Protein AF-A0A1X7T8Y7-F1 (afdb_monomer)

Organism: Amphimedon queenslandica (NCBI:txid400682)

Structure (mmCIF, N/CA/C/O backbone):
data_AF-A0A1X7T8Y7-F1
#
_entry.id   AF-A0A1X7T8Y7-F1
#
loop_
_atom_site.group_PDB
_atom_site.id
_atom_site.type_symbol
_atom_site.label_atom_id
_atom_site.label_alt_id
_atom_site.label_comp_id
_atom_site.label_asym_id
_atom_site.label_entity_id
_atom_site.label_seq_id
_atom_site.pdbx_PDB_ins_code
_atom_site.Cartn_x
_atom_site.Cartn_y
_atom_site.Cartn_z
_atom_site.occupancy
_atom_site.B_iso_or_equiv
_atom_site.auth_seq_id
_atom_site.auth_comp_id
_atom_site.auth_asym_id
_atom_site.auth_atom_id
_atom_site.pdbx_PDB_model_num
ATOM 1 N N . MET A 1 1 ? -62.928 -3.560 106.106 1.00 54.09 1 MET A N 1
ATOM 2 C CA . MET A 1 1 ? -63.139 -3.315 104.656 1.00 54.09 1 MET A CA 1
ATOM 3 C C . MET A 1 1 ? -61.924 -2.730 103.923 1.00 54.09 1 MET A C 1
ATOM 5 O O . MET A 1 1 ? -61.920 -2.762 102.704 1.00 54.09 1 MET A O 1
ATOM 9 N N . THR A 1 2 ? -60.870 -2.254 104.599 1.00 55.69 2 THR A N 1
ATOM 10 C CA . THR A 1 2 ? -59.723 -1.575 103.956 1.00 55.69 2 THR A CA 1
ATOM 11 C C . THR A 1 2 ? -58.658 -2.517 103.369 1.00 55.69 2 THR A C 1
ATOM 13 O O . THR A 1 2 ? -58.110 -2.218 102.314 1.00 55.69 2 THR A O 1
ATOM 16 N N . MET A 1 3 ? -58.408 -3.689 103.970 1.00 56.09 3 MET A N 1
ATOM 17 C CA . MET A 1 3 ? -57.418 -4.658 103.454 1.00 56.09 3 MET A CA 1
ATOM 18 C C . MET A 1 3 ? -57.806 -5.302 102.112 1.00 56.09 3 MET A C 1
ATOM 20 O O . MET A 1 3 ? -56.942 -5.542 101.275 1.00 56.09 3 MET A O 1
ATOM 24 N N . SER A 1 4 ? -59.098 -5.563 101.889 1.00 58.59 4 SER A N 1
ATOM 25 C CA . SER A 1 4 ? -59.589 -6.180 100.647 1.00 58.59 4 SER A CA 1
ATOM 26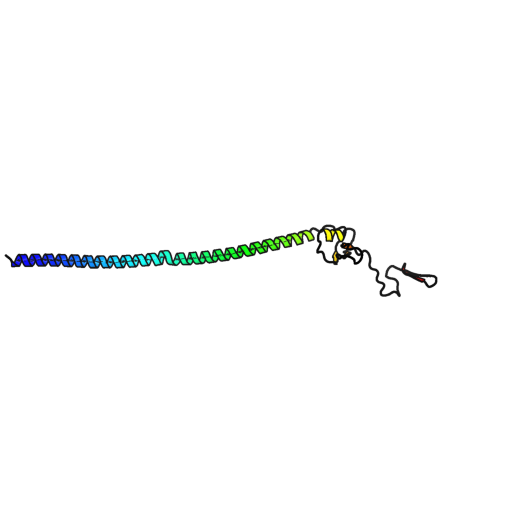 C C . SER A 1 4 ? -59.450 -5.251 99.439 1.00 58.59 4 SER A C 1
ATOM 28 O O . SER A 1 4 ? -59.173 -5.721 98.340 1.00 58.59 4 SER A O 1
ATOM 30 N N . LEU A 1 5 ? -59.629 -3.942 99.639 1.00 58.25 5 LEU A N 1
ATOM 31 C CA . LEU A 1 5 ? -59.461 -2.942 98.584 1.00 58.25 5 LEU A CA 1
ATOM 32 C C . LEU A 1 5 ? -57.979 -2.760 98.231 1.00 58.25 5 LEU A C 1
ATOM 34 O O . LEU A 1 5 ? -57.644 -2.642 97.060 1.00 58.25 5 LEU A O 1
ATOM 38 N N . TYR A 1 6 ? -57.087 -2.832 99.224 1.00 69.06 6 TYR A N 1
ATOM 39 C CA . TYR A 1 6 ? -55.641 -2.729 99.010 1.00 69.06 6 TYR A CA 1
ATOM 40 C C . TYR A 1 6 ? -55.090 -3.889 98.166 1.00 69.06 6 TYR A C 1
ATOM 42 O O . TYR A 1 6 ? -54.301 -3.675 97.249 1.00 69.06 6 TYR A O 1
ATOM 50 N N . TYR A 1 7 ? -55.563 -5.112 98.425 1.00 67.62 7 TYR A N 1
ATOM 51 C CA . TYR A 1 7 ? -55.166 -6.302 97.667 1.00 67.62 7 TYR A CA 1
ATOM 52 C C . TYR A 1 7 ? -55.646 -6.258 96.211 1.00 67.62 7 TYR A C 1
ATOM 54 O O . TYR A 1 7 ? -54.913 -6.633 95.301 1.00 67.62 7 TYR A O 1
ATOM 62 N N . SER A 1 8 ? -56.864 -5.757 95.986 1.00 72.62 8 SER A N 1
ATOM 63 C CA . SER A 1 8 ? -57.427 -5.609 94.642 1.00 72.62 8 SER A CA 1
ATOM 64 C C . SER A 1 8 ? -56.678 -4.541 93.833 1.00 72.62 8 SER A C 1
ATOM 66 O O . SER A 1 8 ? -56.305 -4.789 92.688 1.00 72.62 8 SER A O 1
ATOM 68 N N . SER A 1 9 ? -56.344 -3.404 94.454 1.00 72.81 9 SER A N 1
ATOM 69 C CA . SER A 1 9 ? -55.531 -2.355 93.827 1.00 72.81 9 SER A CA 1
ATOM 70 C C . SER A 1 9 ? -54.114 -2.823 93.485 1.00 72.81 9 SER A C 1
ATOM 72 O O . SER A 1 9 ? -53.624 -2.512 92.402 1.00 72.81 9 SER A O 1
ATOM 74 N N . LEU A 1 10 ? -53.464 -3.604 94.361 1.00 75.69 10 LEU A N 1
ATOM 75 C CA . LEU A 1 10 ? -52.150 -4.192 94.067 1.00 75.69 10 LEU A CA 1
ATOM 76 C C . LEU A 1 10 ? -52.207 -5.198 92.912 1.00 75.69 10 LEU A C 1
ATOM 78 O O . LEU A 1 10 ? -51.295 -5.222 92.090 1.00 75.69 10 LEU A O 1
ATOM 82 N N . LEU A 1 11 ? -53.268 -6.007 92.831 1.00 73.75 11 LEU A N 1
ATOM 83 C CA . LEU A 1 11 ? -53.430 -6.985 91.756 1.00 73.75 11 LEU A CA 1
ATOM 84 C C . LEU A 1 11 ? -53.599 -6.292 90.395 1.00 73.75 11 LEU A C 1
ATOM 86 O O . LEU A 1 11 ? -52.933 -6.671 89.434 1.00 73.75 11 LEU A O 1
ATOM 90 N N . ILE A 1 12 ? -54.408 -5.226 90.339 1.00 79.56 12 ILE A N 1
ATOM 91 C CA . ILE A 1 12 ? -54.594 -4.404 89.132 1.00 79.56 12 ILE A CA 1
ATOM 92 C C . ILE A 1 12 ? -53.270 -3.751 88.715 1.00 79.56 12 ILE A C 1
ATOM 94 O O . ILE A 1 12 ? -52.896 -3.809 87.541 1.00 79.56 12 ILE A O 1
ATOM 98 N N . LEU A 1 13 ? -52.519 -3.191 89.672 1.00 78.50 13 LEU A N 1
ATOM 99 C CA . LEU A 1 13 ? -51.206 -2.600 89.398 1.00 78.50 13 LEU A CA 1
ATOM 100 C C . LEU A 1 13 ? -50.228 -3.641 88.829 1.00 78.50 13 LEU A C 1
ATOM 102 O O . LEU A 1 13 ? -49.526 -3.366 87.861 1.00 78.50 13 LEU A O 1
ATOM 106 N N . CYS A 1 14 ? -50.224 -4.854 89.386 1.00 74.94 14 CYS A N 1
ATOM 107 C CA . CYS A 1 14 ? -49.350 -5.942 88.949 1.00 74.94 14 CYS A CA 1
ATOM 108 C C . CYS A 1 14 ? -49.684 -6.407 87.519 1.00 74.94 14 CYS A C 1
ATOM 110 O O . CYS A 1 14 ? -48.783 -6.612 86.701 1.00 74.94 14 CYS A O 1
ATOM 112 N N . THR A 1 15 ? -50.976 -6.498 87.178 1.00 80.06 15 THR A N 1
ATOM 113 C CA . THR A 1 15 ? -51.421 -6.818 85.809 1.00 80.06 15 THR A CA 1
ATOM 114 C C . THR A 1 15 ? -51.094 -5.714 84.802 1.00 80.06 15 THR A C 1
ATOM 116 O O . THR A 1 15 ? -50.721 -6.006 83.670 1.00 80.06 15 THR A O 1
ATOM 119 N N . ALA A 1 16 ? -51.166 -4.444 85.212 1.00 79.12 16 ALA A N 1
ATOM 120 C CA . ALA A 1 16 ? -50.814 -3.323 84.346 1.00 79.12 16 ALA A CA 1
ATOM 121 C C . ALA A 1 16 ? -49.301 -3.271 84.071 1.00 79.12 16 ALA A C 1
ATOM 123 O O . ALA A 1 16 ? -48.893 -3.100 82.926 1.00 79.12 16 ALA A O 1
ATOM 124 N N . VAL A 1 17 ? -48.464 -3.478 85.095 1.00 79.44 17 VAL A N 1
ATOM 125 C CA . VAL A 1 17 ? -46.996 -3.482 84.950 1.00 79.44 17 VAL A CA 1
ATOM 126 C C . VAL A 1 17 ? -46.517 -4.643 84.076 1.00 79.44 17 VAL A C 1
ATOM 128 O O . VAL A 1 17 ? -45.643 -4.451 83.235 1.00 79.44 17 VAL A O 1
ATOM 131 N N . SER A 1 18 ? -47.111 -5.831 84.221 1.00 79.38 18 SER A N 1
ATOM 132 C CA . SER A 1 18 ? -46.776 -6.984 83.372 1.00 79.38 18 SER A CA 1
ATOM 133 C C . SER A 1 18 ? -47.192 -6.780 81.910 1.00 79.38 18 SER A C 1
ATOM 135 O O . SER A 1 18 ? -46.409 -7.104 81.021 1.00 79.38 18 SER A O 1
ATOM 137 N N . ALA A 1 19 ? -48.351 -6.166 81.649 1.00 78.62 19 ALA A N 1
ATOM 138 C CA . ALA A 1 19 ? -48.772 -5.810 80.291 1.00 78.62 19 ALA A CA 1
ATOM 139 C C . ALA A 1 19 ? -47.854 -4.759 79.633 1.00 78.62 19 ALA A C 1
ATOM 141 O O . ALA A 1 19 ? -47.539 -4.871 78.449 1.00 78.62 19 ALA A O 1
ATOM 142 N N . ILE A 1 20 ? -47.387 -3.761 80.393 1.00 78.38 20 ILE A N 1
ATOM 143 C CA . ILE A 1 20 ? -46.439 -2.746 79.899 1.00 78.38 20 ILE A CA 1
ATOM 144 C C . ILE A 1 20 ? -45.082 -3.385 79.573 1.00 78.38 20 ILE A C 1
ATOM 146 O O . ILE A 1 20 ? -44.561 -3.172 78.482 1.00 78.38 20 ILE A O 1
ATOM 150 N N . ALA A 1 21 ? -44.552 -4.231 80.463 1.00 79.12 21 ALA A N 1
ATOM 151 C CA . ALA A 1 21 ? -43.286 -4.930 80.233 1.00 79.12 21 ALA A CA 1
ATOM 152 C C . ALA A 1 21 ? -43.329 -5.831 78.983 1.00 79.12 21 ALA A C 1
ATOM 154 O O . ALA A 1 21 ? -42.352 -5.926 78.243 1.00 79.12 21 ALA A O 1
ATOM 155 N N . GLN A 1 22 ? -44.476 -6.463 78.723 1.00 84.81 22 GLN A N 1
ATOM 156 C CA . GLN A 1 22 ? -44.683 -7.308 77.547 1.00 84.81 22 GLN A CA 1
ATOM 157 C C . GLN A 1 22 ? -44.755 -6.490 76.243 1.00 84.81 22 GLN A C 1
ATOM 159 O O . GLN A 1 22 ? -44.270 -6.942 75.205 1.00 84.81 22 GLN A O 1
ATOM 164 N N . ASN A 1 23 ? -45.304 -5.271 76.296 1.00 81.94 23 ASN A N 1
ATOM 165 C CA . ASN A 1 23 ? -45.294 -4.342 75.165 1.00 81.94 23 ASN A CA 1
ATOM 166 C C . ASN A 1 23 ? -43.888 -3.810 74.852 1.00 81.94 23 ASN A C 1
ATOM 168 O O . ASN A 1 23 ? -43.536 -3.732 73.675 1.00 81.94 23 ASN A O 1
ATOM 172 N N . ASP A 1 24 ? -43.078 -3.489 75.864 1.00 85.50 24 ASP A N 1
ATOM 173 C CA . ASP A 1 24 ? -41.693 -3.032 75.665 1.00 85.50 24 ASP A CA 1
ATOM 174 C C . ASP A 1 24 ? -40.815 -4.127 75.033 1.00 85.50 24 ASP A C 1
ATOM 176 O O . ASP A 1 24 ? -40.056 -3.862 74.095 1.00 85.50 24 ASP A O 1
ATOM 180 N N . ASP A 1 25 ? -40.965 -5.379 75.478 1.00 88.00 25 ASP A N 1
ATOM 181 C CA . ASP A 1 25 ? -40.252 -6.529 74.906 1.00 88.00 25 ASP A CA 1
ATOM 182 C C . ASP A 1 25 ? -40.646 -6.776 73.437 1.00 88.00 25 ASP A C 1
ATOM 184 O O . ASP A 1 25 ? -39.784 -6.944 72.563 1.00 88.00 25 ASP A O 1
ATOM 188 N N . CYS A 1 26 ? -41.948 -6.684 73.139 1.00 83.31 26 CYS A N 1
ATOM 189 C CA . CYS A 1 26 ? -42.482 -6.766 71.780 1.00 83.31 26 CYS A CA 1
ATOM 190 C C . CYS A 1 26 ? -41.920 -5.652 70.881 1.00 83.31 26 CYS A C 1
ATOM 192 O O . CYS A 1 26 ? -41.432 -5.927 69.782 1.00 83.31 26 CYS A O 1
ATOM 194 N N . CYS A 1 27 ? -41.908 -4.407 71.367 1.00 87.62 27 CYS A N 1
ATOM 195 C CA . CYS A 1 27 ? -41.387 -3.260 70.626 1.00 87.62 27 CYS A CA 1
ATOM 196 C C . CYS A 1 27 ? -39.891 -3.431 70.308 1.00 87.62 27 CYS A C 1
ATOM 198 O O . CYS A 1 27 ? -39.477 -3.291 69.155 1.00 87.62 27 CYS A O 1
ATOM 200 N N . SER A 1 28 ? -39.094 -3.864 71.293 1.00 90.50 28 SER A N 1
ATOM 201 C CA . SER A 1 28 ? -37.655 -4.109 71.109 1.00 90.50 28 SER A CA 1
ATOM 202 C C . SER A 1 28 ? -37.354 -5.228 70.098 1.00 90.50 28 SER A C 1
ATOM 204 O O . SER A 1 28 ? -36.366 -5.179 69.357 1.00 90.50 28 SER A O 1
ATOM 206 N N . THR A 1 29 ? -38.222 -6.243 70.034 1.00 90.75 29 THR A N 1
ATOM 207 C CA . THR A 1 29 ? -38.114 -7.358 69.084 1.00 90.75 29 THR A CA 1
ATOM 208 C C . THR A 1 29 ? -38.459 -6.912 67.664 1.00 90.75 29 THR A C 1
ATOM 210 O O . THR A 1 29 ? -37.779 -7.300 66.705 1.00 90.75 29 THR A O 1
ATOM 213 N N . ILE A 1 30 ? -39.476 -6.058 67.520 1.00 91.19 30 ILE A N 1
ATOM 214 C CA . ILE A 1 30 ? -39.858 -5.460 66.237 1.00 91.19 30 ILE A CA 1
ATOM 215 C C . ILE A 1 30 ? -38.734 -4.563 65.715 1.00 91.19 30 ILE A C 1
ATOM 217 O O . ILE A 1 30 ? -38.341 -4.719 64.561 1.00 91.19 30 ILE A O 1
ATOM 221 N N . GLU A 1 31 ? -38.147 -3.698 66.546 1.00 92.62 31 GLU A N 1
ATOM 222 C CA . GLU A 1 31 ? -37.033 -2.827 66.135 1.00 92.62 31 GLU A CA 1
ATOM 223 C C . GLU A 1 31 ? -35.831 -3.621 65.608 1.00 92.62 31 GLU A C 1
ATOM 225 O O . GLU A 1 31 ? -35.300 -3.320 64.535 1.00 92.62 31 GLU A O 1
ATOM 230 N N . LYS A 1 32 ? -35.438 -4.694 66.308 1.00 93.19 32 LYS A N 1
ATOM 231 C CA . LYS A 1 32 ? -34.360 -5.591 65.853 1.00 93.19 32 LYS A CA 1
ATOM 232 C C . LYS A 1 32 ? -34.701 -6.277 64.531 1.00 93.19 32 LYS A C 1
ATOM 234 O O . LYS A 1 32 ? -33.836 -6.398 63.663 1.00 93.19 32 LYS A O 1
ATOM 239 N N . SER A 1 33 ? -35.952 -6.706 64.370 1.00 92.31 33 SER A N 1
ATOM 240 C CA . SER A 1 33 ? -36.426 -7.355 63.142 1.00 92.31 33 SER A CA 1
ATOM 241 C C . SER A 1 33 ? -36.423 -6.383 61.960 1.00 92.31 33 SER A C 1
ATOM 243 O O . SER A 1 33 ? -35.950 -6.734 60.882 1.00 92.31 33 SER A O 1
ATOM 245 N N . VAL A 1 34 ? -36.860 -5.139 62.172 1.00 92.94 34 VAL A N 1
ATOM 246 C CA . VAL A 1 34 ? -36.836 -4.070 61.162 1.00 92.94 34 VAL A CA 1
ATOM 247 C C . VAL A 1 34 ? -35.400 -3.709 60.776 1.00 92.94 34 VAL A C 1
ATOM 249 O O . VAL A 1 34 ? -35.097 -3.603 59.588 1.00 92.94 34 VAL A O 1
ATOM 252 N N . ALA A 1 35 ? -34.489 -3.584 61.746 1.00 93.19 35 ALA A N 1
ATOM 253 C CA . ALA A 1 35 ? -33.076 -3.321 61.473 1.00 93.19 35 ALA A CA 1
ATOM 254 C C . ALA A 1 35 ? -32.413 -4.468 60.686 1.00 93.19 35 ALA A C 1
ATOM 256 O O . ALA A 1 35 ? -31.673 -4.225 59.731 1.00 93.19 35 ALA A O 1
ATOM 257 N N . SER A 1 36 ? -32.713 -5.721 61.044 1.00 92.88 36 SER A N 1
ATOM 258 C CA . SER A 1 36 ? -32.221 -6.902 60.328 1.00 92.88 36 SER A CA 1
ATOM 259 C C . SER A 1 36 ? -32.752 -6.963 58.895 1.00 92.88 36 SER A C 1
ATOM 261 O O . SER A 1 36 ? -31.978 -7.170 57.959 1.00 92.88 36 SER A O 1
ATOM 263 N N . PHE A 1 37 ? -34.049 -6.713 58.708 1.00 89.38 37 PHE A N 1
ATOM 264 C CA . PHE A 1 37 ? -34.677 -6.698 57.391 1.00 89.38 37 PHE A CA 1
ATOM 265 C C . PHE A 1 37 ? -34.130 -5.567 56.508 1.00 89.38 37 PHE A C 1
ATOM 267 O O . PHE A 1 37 ? -33.816 -5.792 55.342 1.00 89.38 37 PHE A O 1
ATOM 274 N N . SER A 1 38 ? -33.911 -4.377 57.076 1.00 89.56 38 SER A N 1
ATOM 275 C CA . SER A 1 38 ? -33.270 -3.244 56.391 1.00 89.56 38 SER A CA 1
ATOM 276 C C . SER A 1 38 ? -31.842 -3.572 55.924 1.00 89.56 38 SER A C 1
ATOM 278 O O . SER A 1 38 ? -31.455 -3.272 54.789 1.00 89.56 38 SER A O 1
ATOM 280 N N . SER A 1 39 ? -31.072 -4.268 56.768 1.00 87.38 39 SER A N 1
ATOM 281 C CA . SER A 1 39 ? -29.735 -4.766 56.423 1.00 87.38 39 SER A CA 1
ATOM 282 C C . SER A 1 39 ? -29.778 -5.799 55.289 1.00 87.38 39 SER A C 1
ATOM 284 O O . SER A 1 39 ? -29.010 -5.690 54.331 1.00 87.38 39 SER A O 1
ATOM 286 N N . GLN A 1 40 ? -30.719 -6.750 55.339 1.00 86.94 40 GLN A N 1
ATOM 287 C CA . GLN A 1 40 ? -30.906 -7.745 54.276 1.00 86.94 40 GLN A CA 1
ATOM 288 C C . GLN A 1 40 ? -31.322 -7.119 52.941 1.00 86.94 40 GLN A C 1
ATOM 290 O O . GLN A 1 40 ? -30.809 -7.528 51.900 1.00 86.94 40 GLN A O 1
ATOM 295 N N . ILE A 1 41 ? -32.206 -6.115 52.951 1.00 83.19 41 ILE A N 1
ATOM 296 C CA . ILE A 1 41 ? -32.574 -5.373 51.735 1.00 83.19 41 ILE A CA 1
ATOM 297 C C . ILE A 1 41 ? -31.337 -4.693 51.143 1.00 83.19 41 ILE A C 1
ATOM 299 O O . ILE A 1 41 ? -31.085 -4.811 49.947 1.00 83.19 41 ILE A O 1
ATOM 303 N N . SER A 1 42 ? -30.537 -4.023 51.975 1.00 80.69 42 SER A N 1
ATOM 304 C CA . SER A 1 42 ? -29.345 -3.305 51.510 1.00 80.69 42 SER A CA 1
ATOM 305 C C . SER A 1 42 ? -28.296 -4.244 50.905 1.00 80.69 42 SER A C 1
ATOM 307 O O . SER A 1 42 ? -27.724 -3.935 49.860 1.00 80.69 42 SER A O 1
ATOM 309 N N . SER A 1 43 ? -28.060 -5.405 51.524 1.00 77.75 43 SER A N 1
ATOM 310 C CA . SER A 1 43 ? -27.077 -6.376 51.030 1.00 77.75 43 SER A CA 1
ATOM 311 C C . SER A 1 43 ? -27.552 -7.147 49.798 1.00 77.75 43 SER A C 1
ATOM 313 O O . SER A 1 43 ? -26.736 -7.455 48.933 1.00 77.75 43 SER A O 1
ATOM 315 N N . THR A 1 44 ? -28.852 -7.437 49.695 1.00 75.31 44 THR A N 1
ATOM 316 C CA . THR A 1 44 ? -29.413 -8.241 48.597 1.00 75.31 44 THR A CA 1
ATOM 317 C C . THR A 1 44 ? -29.690 -7.400 47.356 1.00 75.31 44 THR A C 1
ATOM 319 O O . THR A 1 44 ? -29.433 -7.856 46.245 1.00 75.31 44 THR A O 1
ATOM 322 N N . CYS A 1 45 ? -30.202 -6.178 47.528 1.00 69.56 45 CYS A N 1
ATOM 323 C CA . CYS A 1 45 ? -30.691 -5.377 46.407 1.00 69.56 45 CYS A CA 1
ATOM 324 C C . CYS A 1 45 ? -29.662 -4.396 45.834 1.00 69.56 45 CYS A C 1
ATOM 326 O O . CYS A 1 45 ? -29.782 -4.079 44.659 1.00 69.56 45 CYS A O 1
ATOM 328 N N . ASN A 1 46 ? -28.679 -3.928 46.616 1.00 69.19 46 ASN A N 1
ATOM 329 C CA . ASN A 1 46 ? -27.765 -2.863 46.165 1.00 69.19 46 ASN A CA 1
ATOM 330 C C . ASN A 1 46 ? -26.331 -3.364 45.904 1.00 69.19 46 ASN A C 1
ATOM 332 O O . ASN A 1 46 ? -25.689 -2.970 44.939 1.00 69.19 46 ASN A O 1
ATOM 336 N N . GLY A 1 47 ? -25.803 -4.276 46.726 1.00 65.00 47 GLY A N 1
ATOM 337 C CA . GLY A 1 47 ? -24.394 -4.695 46.623 1.00 65.00 47 GLY A CA 1
ATOM 338 C C . GLY A 1 47 ? -24.017 -5.457 45.335 1.00 65.00 47 GLY A C 1
ATOM 339 O O . GLY A 1 47 ? -23.029 -5.102 44.689 1.00 65.00 47 GLY A O 1
ATOM 340 N N . PRO A 1 48 ? -24.755 -6.514 44.944 1.00 69.56 48 PRO A N 1
ATOM 341 C CA . PRO A 1 48 ? -24.389 -7.348 43.796 1.00 69.56 48 PRO A CA 1
ATOM 342 C C . PRO A 1 48 ? -24.640 -6.670 42.444 1.00 69.56 48 PRO A C 1
ATOM 344 O O . PRO A 1 48 ? -23.914 -6.922 41.483 1.00 69.56 48 PRO A O 1
ATOM 347 N N . SER A 1 49 ? -25.666 -5.819 42.366 1.00 72.44 49 SER A N 1
ATOM 348 C CA . SER A 1 49 ? -26.044 -5.097 41.149 1.00 72.44 49 SER A CA 1
ATOM 349 C C . SER A 1 49 ? -25.044 -4.000 40.810 1.00 72.44 49 SER A C 1
ATOM 351 O O . SER A 1 49 ? -24.634 -3.900 39.658 1.00 72.44 49 SER A O 1
ATOM 353 N N . ASP A 1 50 ? -24.595 -3.230 41.800 1.00 80.06 50 ASP A N 1
ATOM 354 C CA . ASP A 1 50 ? -23.742 -2.063 41.562 1.00 80.06 50 ASP A CA 1
ATOM 355 C C . ASP A 1 50 ? -22.342 -2.477 41.101 1.00 80.06 50 ASP A C 1
ATOM 357 O O . ASP A 1 50 ? -21.787 -1.895 40.170 1.00 80.06 50 ASP A O 1
ATOM 361 N N . ALA A 1 51 ? -21.792 -3.548 41.682 1.00 83.69 51 ALA A N 1
ATOM 362 C CA . ALA A 1 51 ? -20.514 -4.107 41.248 1.00 83.69 51 ALA A CA 1
ATOM 363 C C . ALA A 1 51 ? -20.587 -4.682 39.821 1.00 83.69 51 ALA A C 1
ATOM 365 O O . ALA A 1 51 ? -19.659 -4.502 39.028 1.00 83.69 51 ALA A O 1
ATOM 366 N N . ALA A 1 52 ? -21.692 -5.352 39.476 1.00 86.62 52 ALA A N 1
ATOM 367 C CA . ALA A 1 52 ? -21.906 -5.881 38.132 1.00 86.62 52 ALA A CA 1
ATOM 368 C C . ALA A 1 52 ? -22.080 -4.756 37.097 1.00 86.62 52 ALA A C 1
ATOM 370 O O . ALA A 1 52 ? -21.513 -4.840 36.007 1.00 86.62 52 ALA A O 1
ATOM 371 N N . ILE A 1 53 ? -22.805 -3.690 37.451 1.00 87.31 53 ILE A N 1
ATOM 372 C CA . ILE A 1 53 ? -22.980 -2.499 36.611 1.00 87.31 53 ILE A CA 1
ATOM 373 C C . ILE A 1 53 ? -21.636 -1.798 36.400 1.00 87.31 53 ILE A C 1
ATOM 375 O O . ILE A 1 53 ? -21.258 -1.572 35.254 1.00 87.31 53 ILE A O 1
ATOM 379 N N . ALA A 1 54 ? -20.862 -1.559 37.461 1.00 89.56 54 ALA A N 1
ATOM 380 C CA . ALA A 1 54 ? -19.540 -0.939 37.355 1.00 89.56 54 ALA A CA 1
ATOM 381 C C . ALA A 1 54 ? -18.577 -1.766 36.484 1.00 89.56 54 ALA A C 1
ATOM 383 O O . ALA A 1 54 ? -17.828 -1.225 35.668 1.00 89.56 54 ALA A O 1
ATOM 384 N N . SER A 1 55 ? -18.615 -3.098 36.610 1.00 93.44 55 SER A N 1
ATOM 385 C CA . SER A 1 55 ? -17.823 -3.979 35.747 1.00 93.44 55 SER A CA 1
ATOM 386 C C . SER A 1 55 ? -18.268 -3.902 34.285 1.00 93.44 55 SER A C 1
ATOM 388 O O . SER A 1 55 ? -17.424 -3.942 33.387 1.00 93.44 55 SER A O 1
ATOM 390 N N . LEU A 1 56 ? -19.572 -3.781 34.031 1.00 95.19 56 LEU A N 1
ATOM 391 C CA . LEU A 1 56 ? -20.104 -3.634 32.682 1.00 95.19 56 LEU A CA 1
ATOM 392 C C . LEU A 1 56 ? -19.713 -2.282 32.070 1.00 95.19 56 LEU A C 1
ATOM 394 O O . LEU A 1 56 ? -19.285 -2.250 30.920 1.00 95.19 56 LEU A O 1
ATOM 398 N N . GLU A 1 57 ? -19.780 -1.193 32.837 1.00 95.25 57 GLU A N 1
ATOM 399 C CA . GLU A 1 57 ? -19.343 0.147 32.417 1.00 95.25 57 GLU A CA 1
ATOM 400 C C . GLU A 1 57 ? -17.856 0.179 32.042 1.00 95.25 57 GLU A C 1
ATOM 402 O O . GLU A 1 57 ? -17.483 0.741 31.005 1.00 95.25 57 GLU A O 1
ATOM 407 N N . ALA A 1 58 ? -17.008 -0.483 32.835 1.00 96.12 58 ALA A N 1
ATOM 408 C CA . ALA A 1 58 ? -15.583 -0.614 32.538 1.00 96.12 58 ALA A CA 1
ATOM 409 C C . ALA A 1 58 ? -15.346 -1.371 31.219 1.00 96.12 58 ALA A C 1
ATOM 411 O O . ALA A 1 58 ? -14.568 -0.926 30.373 1.00 96.12 58 ALA A O 1
ATOM 412 N N . ASN A 1 59 ? -16.061 -2.479 31.003 1.00 97.12 59 ASN A N 1
ATOM 413 C CA . ASN A 1 59 ? -15.958 -3.259 29.769 1.00 97.12 59 ASN A CA 1
ATOM 414 C C . ASN A 1 59 ? -16.461 -2.482 28.543 1.00 97.12 59 ASN A C 1
ATOM 416 O O . ASN A 1 59 ? -15.828 -2.534 27.489 1.00 97.12 59 ASN A O 1
ATOM 420 N N . VAL A 1 60 ? -17.573 -1.749 28.670 1.00 97.75 60 VAL A N 1
ATOM 421 C CA . VAL A 1 60 ? -18.111 -0.898 27.595 1.00 97.75 60 VAL A CA 1
ATOM 422 C C . VAL A 1 60 ? -17.106 0.189 27.223 1.00 97.75 60 VAL A C 1
ATOM 424 O O . VAL A 1 60 ? -16.851 0.400 26.039 1.00 97.75 60 VAL A O 1
ATOM 427 N N . SE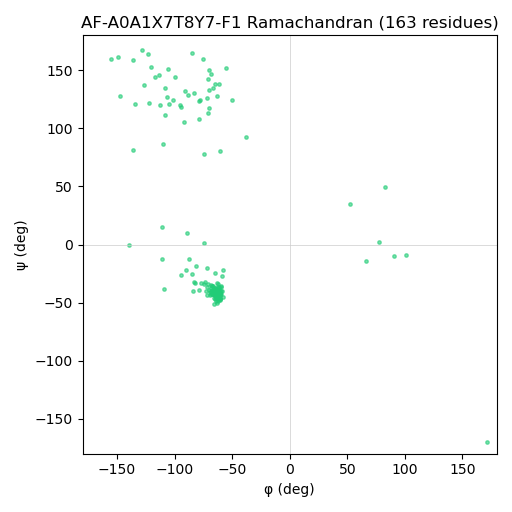R A 1 61 ? -16.471 0.812 28.217 1.00 97.62 61 SER A N 1
ATOM 428 C CA . SER A 1 61 ? -15.434 1.824 27.989 1.00 97.62 61 SER A CA 1
ATOM 429 C C . SER A 1 61 ? -14.233 1.242 27.231 1.00 97.62 61 SER A C 1
ATOM 431 O O . SER A 1 61 ? -13.815 1.798 26.217 1.00 97.62 61 SER A O 1
ATOM 433 N N . ALA A 1 62 ? -13.744 0.067 27.643 1.00 97.56 62 ALA A N 1
ATOM 434 C CA . ALA A 1 62 ? -12.638 -0.621 26.968 1.00 97.56 62 ALA A CA 1
ATOM 435 C C . ALA A 1 62 ? -12.981 -1.045 25.522 1.00 97.56 62 ALA A C 1
ATOM 437 O O . ALA A 1 62 ? -12.159 -0.929 24.606 1.00 97.56 62 ALA A O 1
ATOM 438 N N . LEU A 1 63 ? -14.215 -1.505 25.288 1.00 98.12 63 LEU A N 1
ATOM 439 C CA . LEU A 1 63 ? -14.725 -1.802 23.945 1.00 98.12 63 LEU A CA 1
ATOM 440 C C . LEU A 1 63 ? -14.758 -0.546 23.068 1.00 98.12 63 LEU A C 1
ATOM 442 O O . LEU A 1 63 ? -14.394 -0.607 21.894 1.00 98.12 63 LEU A O 1
ATOM 446 N N . GLN A 1 64 ? -15.155 0.592 23.630 1.00 97.88 64 GLN A N 1
ATOM 447 C CA . GLN A 1 64 ? -15.266 1.853 22.902 1.00 97.88 64 GLN A CA 1
ATOM 448 C C . GLN A 1 64 ? -13.897 2.413 22.481 1.00 97.88 64 GLN A C 1
ATOM 450 O O . GLN A 1 64 ? -13.749 2.897 21.353 1.00 97.88 64 GLN A O 1
ATOM 455 N N . GLU A 1 65 ? -12.876 2.271 23.330 1.00 97.31 65 GLU A N 1
ATOM 456 C CA . GLU A 1 65 ? -11.482 2.569 22.967 1.00 97.31 65 GLU A CA 1
ATOM 457 C C . GLU A 1 65 ? -10.989 1.655 21.837 1.00 97.31 65 GLU A C 1
ATOM 459 O O . GLU A 1 65 ? -10.426 2.120 20.841 1.00 97.31 65 GLU A O 1
ATOM 464 N N . THR A 1 66 ? -11.281 0.355 21.939 1.00 97.62 66 THR A N 1
ATOM 465 C CA . THR A 1 66 ? -10.904 -0.630 20.915 1.00 97.62 66 THR A CA 1
ATOM 466 C C . THR A 1 66 ? -11.539 -0.300 19.561 1.00 97.62 66 THR A C 1
ATOM 468 O O . THR A 1 66 ? -10.843 -0.275 18.545 1.00 97.62 66 THR A O 1
ATOM 471 N N . VAL A 1 67 ? -12.837 0.022 19.530 1.00 97.75 67 VAL A N 1
ATOM 472 C CA . VAL A 1 67 ? -13.547 0.425 18.301 1.00 97.75 67 VAL A CA 1
ATOM 473 C C . VAL A 1 67 ? -12.935 1.687 17.691 1.00 97.75 67 VAL A C 1
ATOM 475 O O . VAL A 1 67 ? -12.741 1.737 16.476 1.00 97.75 67 VAL A O 1
ATOM 478 N N . SER A 1 68 ? -12.574 2.672 18.516 1.00 97.94 68 SER A N 1
ATOM 479 C CA . SER A 1 68 ? -11.949 3.914 18.041 1.00 97.94 68 SER A CA 1
ATOM 480 C C . SER A 1 68 ? -10.606 3.641 17.355 1.00 97.94 68 SE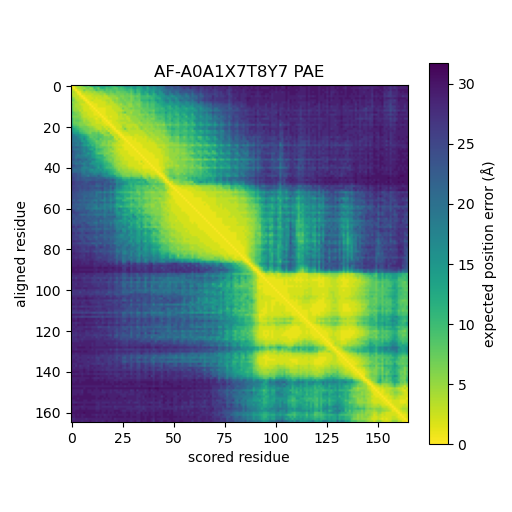R A C 1
ATOM 482 O O . SER A 1 68 ? -10.393 4.078 16.224 1.00 97.94 68 SER A O 1
ATOM 484 N N . SER A 1 69 ? -9.742 2.825 17.972 1.00 97.81 69 SER A N 1
ATOM 485 C CA . SER A 1 69 ? -8.454 2.442 17.370 1.00 97.81 69 SER A CA 1
ATOM 486 C C . SER A 1 69 ? -8.612 1.648 16.063 1.00 97.81 69 SER A C 1
ATOM 488 O O . SER A 1 69 ? -7.892 1.883 15.090 1.00 97.81 69 SER A O 1
ATOM 490 N N . LEU A 1 70 ? -9.596 0.744 15.994 1.00 97.75 70 LEU A N 1
ATOM 491 C CA . LEU A 1 70 ? -9.902 -0.004 14.774 1.00 97.75 70 LEU A CA 1
ATOM 492 C C . LEU A 1 70 ? -10.391 0.916 13.655 1.00 97.75 70 LEU A C 1
ATOM 494 O O . LEU A 1 70 ? -10.024 0.720 12.497 1.00 97.75 70 LEU A O 1
ATOM 498 N N . GLN A 1 71 ? -11.189 1.930 13.982 1.00 97.75 71 GLN A N 1
ATOM 499 C CA . GLN A 1 71 ? -11.686 2.887 13.000 1.00 97.75 71 GLN A CA 1
ATOM 500 C C . GLN A 1 71 ? -10.554 3.718 12.381 1.00 97.75 71 GLN A C 1
ATOM 502 O O . GLN A 1 71 ? -10.558 3.963 11.168 1.00 97.75 71 GLN A O 1
ATOM 507 N N . GLU A 1 72 ? -9.551 4.091 13.175 1.00 96.94 72 GLU A N 1
ATOM 508 C CA . GLU A 1 72 ? -8.333 4.738 12.677 1.00 96.94 72 GLU A CA 1
ATOM 509 C C . GLU A 1 72 ? -7.525 3.801 11.770 1.00 96.94 72 GLU A C 1
ATOM 511 O O . GLU A 1 72 ? -7.162 4.183 10.653 1.00 96.94 72 GLU A O 1
ATOM 516 N N . ALA A 1 73 ? -7.316 2.550 12.193 1.00 97.44 73 ALA A N 1
ATOM 517 C CA . ALA A 1 73 ? -6.590 1.554 11.405 1.00 97.44 73 ALA A CA 1
ATOM 518 C C . ALA A 1 73 ? -7.272 1.267 10.055 1.00 97.44 73 ALA A C 1
ATOM 520 O O . ALA A 1 73 ? -6.611 1.230 9.016 1.00 97.44 73 ALA A O 1
ATOM 521 N N . VAL A 1 74 ? -8.602 1.127 10.040 1.00 97.75 74 VAL A N 1
ATOM 522 C CA . VAL A 1 74 ? -9.388 0.940 8.807 1.00 97.75 74 VAL A CA 1
ATOM 523 C C . VAL A 1 74 ? -9.288 2.165 7.897 1.00 97.75 74 VAL A C 1
ATOM 525 O O . VAL A 1 74 ? -9.143 2.017 6.682 1.00 97.75 74 VAL A O 1
ATOM 528 N N . SER A 1 75 ? -9.325 3.374 8.463 1.00 97.06 75 SER A N 1
ATOM 529 C CA . SER A 1 75 ? -9.185 4.616 7.693 1.00 97.06 75 SER A CA 1
ATOM 530 C C . SER A 1 75 ? -7.803 4.728 7.043 1.00 97.06 75 SER A C 1
ATOM 532 O O . SER A 1 75 ? -7.702 5.072 5.863 1.00 97.06 75 SER A O 1
ATOM 534 N N . SER A 1 76 ? -6.749 4.369 7.781 1.00 96.44 76 SER A N 1
ATOM 535 C CA . SER A 1 76 ? -5.375 4.315 7.272 1.00 96.44 76 SER A CA 1
ATOM 536 C C . SER A 1 76 ? -5.224 3.270 6.163 1.00 96.44 76 SER A C 1
ATOM 538 O O . SER A 1 76 ? -4.777 3.605 5.066 1.00 96.44 76 SER A O 1
ATOM 540 N N . LEU A 1 77 ? -5.691 2.038 6.389 1.00 96.12 77 LEU A N 1
ATOM 541 C CA . LEU A 1 77 ? -5.621 0.970 5.391 1.00 96.12 77 LEU A CA 1
ATOM 542 C C . LEU A 1 77 ? -6.407 1.313 4.115 1.00 96.12 77 LEU A C 1
ATOM 544 O O . LEU A 1 77 ? -5.965 1.012 3.008 1.00 96.12 77 LEU A O 1
ATOM 548 N N . SER A 1 78 ? -7.556 1.981 4.243 1.00 95.56 78 SER A N 1
ATOM 549 C CA . SER A 1 78 ? -8.345 2.458 3.098 1.00 95.56 78 SER A CA 1
ATOM 550 C C . SER A 1 78 ? -7.561 3.443 2.221 1.00 95.56 78 SER A C 1
ATOM 552 O O . SER A 1 78 ? -7.621 3.370 0.988 1.00 95.56 78 SER A O 1
ATOM 554 N N . ALA A 1 79 ? -6.783 4.342 2.834 1.00 92.06 79 ALA A N 1
ATOM 555 C CA . ALA A 1 79 ? -5.914 5.264 2.106 1.00 92.06 79 ALA A CA 1
ATOM 556 C C . ALA A 1 79 ? -4.788 4.520 1.362 1.00 92.06 79 ALA A C 1
ATOM 558 O O . ALA A 1 79 ? -4.544 4.796 0.182 1.00 92.06 79 ALA A O 1
ATOM 559 N N . ASP A 1 80 ? -4.172 3.527 2.004 1.00 91.00 80 ASP A N 1
ATOM 560 C CA . ASP A 1 80 ? -3.129 2.700 1.388 1.00 91.00 80 ASP A CA 1
ATOM 561 C C . ASP A 1 80 ? -3.670 1.856 0.225 1.00 91.00 80 ASP A C 1
ATOM 563 O O . ASP A 1 80 ? -3.058 1.802 -0.845 1.00 91.00 80 ASP A O 1
ATOM 567 N N . ILE A 1 81 ? -4.861 1.265 0.372 1.00 88.31 81 ILE A N 1
ATOM 568 C CA . ILE A 1 81 ? -5.529 0.524 -0.709 1.00 88.31 81 ILE A CA 1
ATOM 569 C C . ILE A 1 81 ? -5.802 1.440 -1.903 1.00 88.31 81 ILE A C 1
ATOM 571 O O . ILE A 1 81 ? -5.536 1.047 -3.039 1.00 88.31 81 ILE A O 1
ATOM 575 N N . LYS A 1 82 ? -6.278 2.675 -1.685 1.00 85.38 82 LYS A N 1
ATOM 576 C CA . LYS A 1 82 ? -6.464 3.647 -2.781 1.00 85.38 82 LYS A CA 1
ATOM 577 C C . LYS A 1 82 ? -5.158 3.928 -3.518 1.00 85.38 82 LYS A C 1
ATOM 579 O O . LYS A 1 82 ? -5.162 4.007 -4.747 1.00 85.38 82 LYS A O 1
ATOM 584 N N . LYS A 1 83 ? -4.043 4.039 -2.791 1.00 79.44 83 LYS A N 1
ATOM 585 C CA . LYS A 1 83 ? -2.715 4.214 -3.386 1.00 79.44 83 LYS A C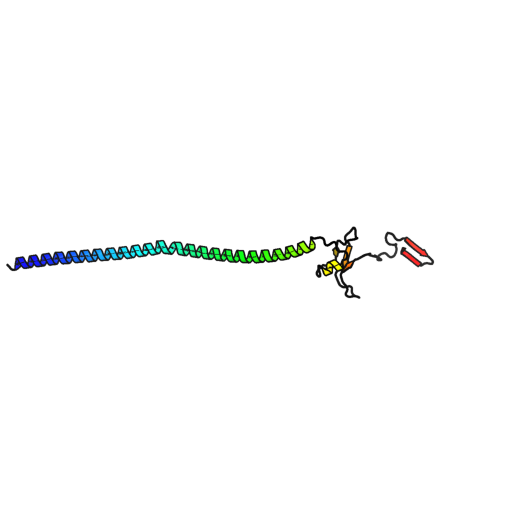A 1
ATOM 586 C C . LYS A 1 83 ? -2.344 3.007 -4.253 1.00 79.44 83 LYS A C 1
ATOM 588 O O . LYS A 1 83 ? -1.988 3.198 -5.412 1.00 79.44 83 LYS A O 1
ATOM 593 N N . VAL A 1 84 ? -2.502 1.782 -3.743 1.00 80.06 84 VAL A N 1
ATOM 594 C CA . VAL A 1 84 ? -2.219 0.537 -4.487 1.00 80.06 84 VAL A CA 1
ATOM 595 C C . VAL A 1 84 ? -3.115 0.376 -5.713 1.00 80.06 84 VAL A C 1
ATOM 597 O O . VAL A 1 84 ? -2.617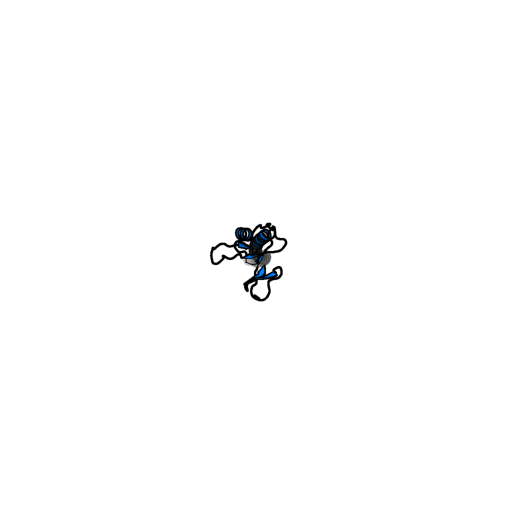 0.054 -6.788 1.00 80.06 84 VAL A O 1
ATOM 600 N N . LEU A 1 85 ? -4.420 0.628 -5.596 1.00 72.94 85 LEU A N 1
ATOM 601 C CA . LEU A 1 85 ? -5.347 0.529 -6.726 1.00 72.94 85 LEU A CA 1
ATOM 602 C C . LEU A 1 85 ? -4.992 1.517 -7.837 1.00 72.94 85 LEU A C 1
ATOM 604 O O . LEU A 1 85 ? -5.058 1.150 -9.008 1.00 72.94 85 LEU A O 1
ATOM 608 N N . ASN A 1 86 ? -4.535 2.721 -7.484 1.00 65.81 86 ASN A N 1
ATOM 609 C CA . ASN A 1 86 ? -4.056 3.683 -8.472 1.00 65.81 86 ASN A CA 1
ATOM 610 C C . ASN A 1 86 ? -2.829 3.151 -9.243 1.00 65.81 86 ASN A C 1
ATOM 612 O O . ASN A 1 86 ? -2.695 3.426 -10.436 1.00 65.81 86 ASN A O 1
ATOM 616 N N . TYR A 1 87 ? -1.962 2.365 -8.591 1.00 59.59 87 TYR A N 1
ATOM 617 C CA . TYR A 1 87 ? -0.835 1.674 -9.234 1.00 59.59 87 TYR A CA 1
ATOM 618 C C . TYR A 1 87 ? -1.251 0.422 -10.028 1.00 59.59 87 TYR A C 1
ATOM 620 O O . TYR A 1 87 ? -0.613 0.107 -11.029 1.00 59.59 87 TYR A O 1
ATOM 628 N N . SER A 1 88 ? -2.281 -0.307 -9.581 1.00 54.78 88 SER A N 1
ATOM 629 C CA . SER A 1 88 ? -2.662 -1.626 -10.116 1.00 54.78 88 SER A CA 1
ATOM 630 C C . SER A 1 88 ? -3.570 -1.571 -11.342 1.00 54.78 88 SER A C 1
ATOM 632 O O . SER A 1 88 ? -3.589 -2.532 -12.113 1.00 54.78 88 SER A O 1
ATOM 634 N N . SER A 1 89 ? -4.341 -0.499 -11.535 1.00 53.47 89 SER A N 1
ATOM 635 C CA . SER A 1 89 ? -5.027 -0.268 -12.804 1.00 53.47 89 SER A CA 1
ATOM 636 C C . SER A 1 89 ? -3.980 0.193 -13.808 1.00 53.47 89 SER A C 1
ATOM 638 O O . SER A 1 89 ? -3.880 1.400 -13.971 1.00 53.47 89 SER A O 1
ATOM 640 N N . ASP A 1 90 ? -3.171 -0.728 -14.359 1.00 56.38 90 ASP A N 1
ATOM 641 C CA . ASP A 1 90 ? -2.036 -0.485 -15.272 1.00 56.38 90 ASP A CA 1
ATOM 642 C C . ASP A 1 90 ? -2.397 0.658 -16.231 1.00 56.38 90 ASP A C 1
ATOM 644 O O . ASP A 1 90 ? -3.080 0.437 -17.240 1.00 56.38 90 ASP A O 1
ATOM 648 N N . PRO A 1 91 ? -2.062 1.920 -15.889 1.00 59.69 91 PRO A N 1
ATOM 649 C CA . PRO A 1 91 ? -2.295 3.011 -16.796 1.00 59.69 91 PRO A CA 1
ATOM 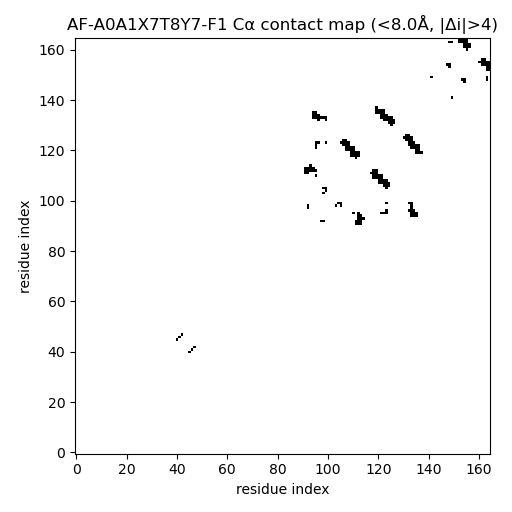650 C C . PRO A 1 91 ? -1.245 2.711 -17.834 1.00 59.69 91 PRO A C 1
ATOM 652 O O . PRO A 1 91 ? -0.058 2.693 -17.522 1.00 59.69 91 PRO A O 1
ATOM 655 N N . PHE A 1 92 ? -1.683 2.352 -19.029 1.00 69.00 92 PHE A N 1
ATOM 656 C CA . PHE A 1 92 ? -0.815 2.157 -20.170 1.00 69.00 92 PHE A CA 1
ATOM 657 C C . PHE A 1 92 ? -0.112 3.499 -20.436 1.00 69.00 92 PHE A C 1
ATOM 659 O O . PHE A 1 92 ? -0.546 4.304 -21.253 1.00 69.00 92 PHE A O 1
ATOM 666 N N . PHE A 1 93 ? 0.935 3.778 -19.657 1.00 85.38 93 PHE A N 1
ATOM 667 C CA . PHE A 1 93 ? 1.668 5.024 -19.664 1.00 85.38 93 PHE A CA 1
ATOM 668 C C . PHE A 1 93 ? 2.462 5.054 -20.952 1.00 85.38 93 PHE A C 1
ATOM 670 O O . PHE A 1 93 ? 3.212 4.125 -21.258 1.00 85.38 93 PHE A O 1
ATOM 677 N N . THR A 1 94 ? 2.286 6.118 -21.715 1.00 89.75 94 THR A N 1
ATOM 678 C CA . THR A 1 94 ? 2.998 6.316 -22.974 1.00 89.75 94 THR A CA 1
ATOM 679 C C . THR A 1 94 ? 4.399 6.878 -22.757 1.00 89.75 94 THR A C 1
ATOM 681 O O . THR A 1 94 ? 5.256 6.741 -23.627 1.00 89.75 94 THR A O 1
ATOM 684 N N . SER A 1 95 ? 4.671 7.460 -21.583 1.00 92.31 95 SER A N 1
ATOM 685 C CA . SER A 1 95 ? 5.979 7.999 -21.223 1.00 92.31 95 SER A CA 1
ATOM 686 C C . SER A 1 95 ? 6.286 7.930 -19.720 1.00 92.31 95 SER A C 1
ATOM 688 O O . SER A 1 95 ? 5.391 7.841 -18.881 1.00 92.31 95 SER A O 1
ATOM 690 N N . CYS A 1 96 ? 7.571 8.031 -19.358 1.00 94.25 96 CYS A N 1
ATOM 691 C CA . CYS A 1 96 ? 7.990 8.197 -17.959 1.00 94.25 96 CYS A CA 1
ATOM 692 C C . CYS A 1 96 ? 7.510 9.531 -17.356 1.00 94.25 96 CYS A C 1
ATOM 694 O O . CYS A 1 96 ? 7.365 9.645 -16.141 1.00 94.25 96 CYS A O 1
ATOM 696 N N . TYR A 1 97 ? 7.255 10.535 -18.195 1.00 93.31 97 TYR A N 1
ATOM 697 C CA . TYR A 1 97 ? 6.681 11.806 -17.773 1.00 93.31 97 TYR A CA 1
ATOM 698 C C . TYR A 1 97 ? 5.222 11.646 -17.324 1.00 93.31 97 TYR A C 1
ATOM 700 O O . TYR A 1 97 ? 4.846 12.181 -16.282 1.00 93.31 97 TYR A O 1
ATOM 708 N N . ASP A 1 98 ? 4.428 10.833 -18.029 1.00 92.50 98 ASP A N 1
ATOM 709 C CA . ASP A 1 98 ? 3.039 10.535 -17.641 1.00 92.50 98 ASP A CA 1
ATOM 710 C C . ASP A 1 98 ? 2.973 9.856 -16.266 1.00 92.50 98 ASP A C 1
ATOM 712 O O . ASP A 1 98 ? 2.092 10.150 -15.454 1.00 92.50 98 ASP A O 1
ATOM 716 N N . ILE A 1 99 ? 3.952 8.988 -15.980 1.00 91.56 99 ILE A N 1
ATOM 717 C CA . ILE A 1 99 ? 4.108 8.359 -14.665 1.00 91.56 99 ILE A CA 1
ATOM 718 C C . ILE A 1 99 ? 4.334 9.423 -13.594 1.00 91.56 99 ILE A C 1
ATOM 720 O O . ILE A 1 99 ? 3.653 9.395 -12.575 1.00 91.56 99 ILE A O 1
ATOM 724 N N . LEU A 1 100 ? 5.239 10.380 -13.816 1.00 91.25 100 LEU A N 1
ATOM 725 C CA . LEU A 1 100 ? 5.503 11.453 -12.851 1.00 91.25 100 LEU A CA 1
ATOM 726 C C . LEU A 1 100 ? 4.330 12.407 -12.656 1.00 91.25 100 LEU A C 1
ATOM 728 O O . LEU A 1 100 ? 4.112 12.867 -11.539 1.00 91.25 100 LEU A O 1
ATOM 732 N N . GLN A 1 101 ? 3.569 12.702 -13.709 1.00 90.25 101 GLN A N 1
ATOM 733 C CA . GLN A 1 101 ? 2.371 13.536 -13.591 1.00 90.25 101 GLN A CA 1
ATOM 734 C C . GLN A 1 101 ? 1.331 12.889 -12.675 1.00 90.25 101 GLN A C 1
ATOM 736 O O . GLN A 1 101 ? 0.691 13.571 -11.876 1.00 90.25 101 GLN A O 1
ATOM 741 N N . LYS A 1 102 ? 1.177 11.563 -12.770 1.00 88.81 102 LYS A N 1
ATOM 742 C CA . LYS A 1 102 ? 0.225 10.813 -11.945 1.00 88.81 102 LYS A CA 1
ATOM 743 C C . LYS A 1 102 ? 0.778 10.464 -10.560 1.00 88.81 102 LYS A C 1
ATOM 745 O O . LYS A 1 102 ? 0.025 10.410 -9.590 1.00 88.81 102 LYS A O 1
ATOM 750 N N . PHE A 1 103 ? 2.083 10.236 -10.472 1.00 89.44 103 PHE A N 1
ATOM 751 C CA . PHE A 1 103 ? 2.802 9.814 -9.276 1.00 89.44 103 PHE A CA 1
ATOM 752 C C . PHE A 1 103 ? 4.108 10.613 -9.130 1.00 89.44 103 PHE A C 1
ATOM 754 O O . PHE A 1 103 ? 5.180 10.101 -9.481 1.00 89.44 103 PHE A O 1
ATOM 761 N N . PRO A 1 104 ? 4.041 11.842 -8.586 1.00 91.06 104 PRO A N 1
ATOM 762 C CA . PRO A 1 104 ? 5.197 12.738 -8.475 1.00 91.06 104 PRO A CA 1
ATOM 763 C C . PRO A 1 104 ? 6.372 12.164 -7.672 1.00 91.06 104 PRO A C 1
ATOM 765 O O . PRO A 1 104 ? 7.521 12.508 -7.944 1.00 91.06 104 PRO A O 1
ATOM 768 N N . ASP A 1 105 ? 6.089 11.252 -6.738 1.00 90.88 105 ASP A N 1
ATOM 769 C CA . ASP A 1 105 ? 7.079 10.600 -5.870 1.00 90.88 105 ASP A CA 1
ATOM 770 C C . ASP A 1 105 ? 7.663 9.305 -6.465 1.00 90.88 105 ASP A C 1
ATOM 772 O O . ASP A 1 105 ? 8.325 8.531 -5.770 1.00 90.88 105 ASP A O 1
ATOM 776 N N . SER A 1 106 ? 7.399 9.015 -7.744 1.00 91.00 106 SER A N 1
ATOM 777 C CA . SER A 1 106 ? 7.902 7.795 -8.384 1.00 91.00 106 SER A CA 1
ATOM 778 C C . SER A 1 106 ? 9.435 7.775 -8.429 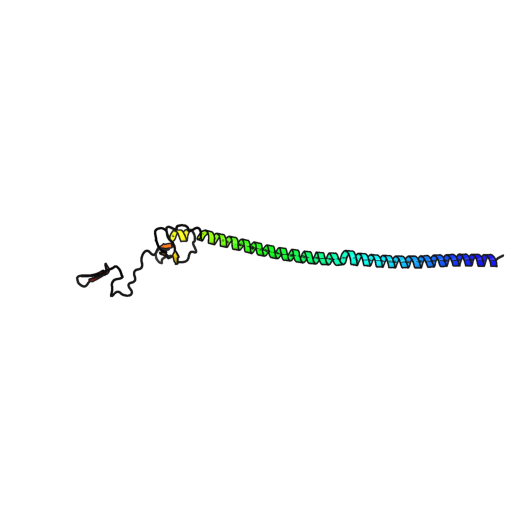1.00 91.00 106 SER A C 1
ATOM 780 O O . SER A 1 106 ? 10.043 8.713 -8.950 1.00 91.00 106 SER A O 1
ATOM 782 N N . PRO A 1 107 ? 10.096 6.702 -7.954 1.00 94.88 107 PRO A N 1
ATOM 783 C CA . PRO A 1 107 ? 11.552 6.605 -7.988 1.00 94.88 107 PRO A CA 1
ATOM 784 C C . PRO A 1 107 ? 12.075 6.309 -9.402 1.00 94.88 107 PRO A C 1
ATOM 786 O O . PRO A 1 107 ? 11.372 5.762 -10.250 1.00 94.88 107 PRO A O 1
ATOM 789 N N . SER A 1 108 ? 13.348 6.604 -9.673 1.00 95.44 108 SER A N 1
ATOM 790 C CA . SER A 1 108 ? 13.986 6.141 -10.919 1.00 95.44 108 SER A CA 1
ATOM 791 C C . SER A 1 108 ? 14.074 4.609 -10.946 1.00 95.44 108 SER A C 1
ATOM 793 O O . SER A 1 108 ? 14.410 3.995 -9.935 1.00 95.44 108 SER A O 1
ATOM 795 N N . GLY A 1 109 ? 13.793 3.974 -12.087 1.00 95.12 109 GLY A N 1
ATOM 796 C CA . GLY A 1 109 ? 13.688 2.511 -12.160 1.00 95.12 109 GLY A CA 1
ATOM 797 C C . GLY A 1 109 ? 13.150 1.988 -13.490 1.00 95.12 109 GLY A C 1
ATOM 798 O O . GLY A 1 109 ? 13.033 2.739 -14.450 1.00 95.12 109 GLY A O 1
ATOM 799 N N . TYR A 1 110 ? 12.835 0.692 -13.557 1.00 94.25 110 TYR A N 1
ATOM 800 C CA . TYR A 1 110 ? 12.301 0.049 -14.762 1.00 94.25 110 TYR A CA 1
ATOM 801 C C . TYR A 1 110 ? 10.774 -0.023 -14.736 1.00 94.25 110 TYR A C 1
ATOM 803 O O . TYR A 1 110 ? 10.192 -0.690 -13.877 1.00 94.25 110 TYR A O 1
ATOM 811 N N . TYR A 1 111 ? 10.142 0.598 -15.729 1.00 92.12 111 TYR A N 1
ATOM 812 C CA . TYR A 1 111 ? 8.691 0.724 -15.840 1.00 92.12 111 TYR A CA 1
ATOM 813 C C . TYR A 1 111 ? 8.175 0.081 -17.122 1.00 92.12 111 TYR A C 1
ATOM 815 O O . TYR A 1 111 ? 8.886 -0.025 -18.122 1.00 92.12 111 TYR A O 1
ATOM 823 N N . ARG A 1 112 ? 6.918 -0.361 -17.087 1.00 90.56 112 ARG A N 1
ATOM 824 C CA . ARG A 1 112 ? 6.186 -0.761 -18.289 1.00 90.56 112 ARG A CA 1
ATOM 825 C C . ARG A 1 112 ? 5.698 0.513 -18.980 1.00 90.56 112 ARG A C 1
ATOM 827 O O . ARG A 1 112 ? 5.021 1.313 -18.348 1.00 90.56 112 ARG A O 1
ATOM 834 N N . ILE A 1 113 ? 6.059 0.688 -20.248 1.00 90.62 113 ILE A N 1
ATOM 835 C CA . ILE A 1 113 ? 5.652 1.823 -21.085 1.00 90.62 113 ILE A CA 1
ATOM 836 C C . ILE A 1 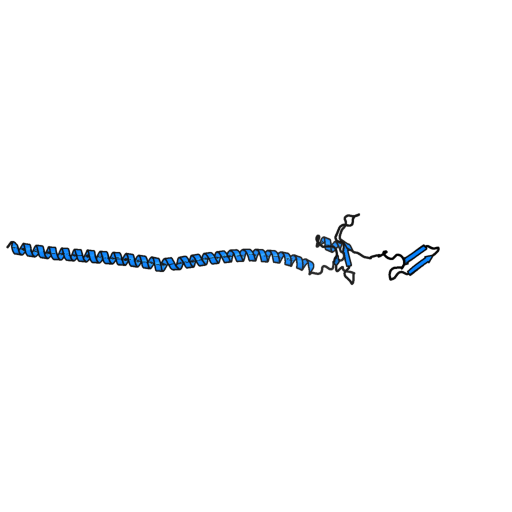113 ? 5.041 1.265 -22.369 1.00 90.62 113 ILE A C 1
ATOM 838 O O . ILE A 1 113 ? 5.562 0.310 -22.950 1.00 90.62 113 ILE A O 1
ATOM 842 N N . VAL A 1 114 ? 3.930 1.846 -22.810 1.00 88.50 114 VAL A N 1
ATOM 843 C CA . VAL A 1 114 ? 3.259 1.470 -24.060 1.00 88.50 114 VAL A CA 1
ATOM 844 C C . VAL A 1 114 ? 4.183 1.711 -25.242 1.00 88.50 114 VAL A C 1
ATOM 846 O O . VAL A 1 114 ? 4.864 2.727 -25.313 1.00 88.50 114 VAL A O 1
ATOM 849 N N . GLY A 1 115 ? 4.191 0.775 -26.189 1.00 85.81 115 GLY A N 1
ATOM 850 C CA . GLY A 1 115 ? 5.065 0.831 -27.362 1.00 85.81 115 GLY A CA 1
ATOM 851 C C . GLY A 1 115 ? 6.411 0.135 -27.162 1.00 85.81 115 GLY A C 1
ATOM 852 O O . GLY A 1 115 ? 7.106 -0.112 -28.143 1.00 85.81 115 GLY A O 1
ATOM 853 N N . PHE A 1 116 ? 6.747 -0.272 -25.934 1.00 86.06 116 PHE A N 1
ATOM 854 C CA . PHE A 1 116 ? 7.906 -1.117 -25.656 1.00 86.06 116 PHE A CA 1
ATOM 855 C C . PHE A 1 116 ? 7.463 -2.531 -25.267 1.00 86.06 116 PHE A C 1
ATOM 857 O O . PHE A 1 116 ? 6.561 -2.726 -24.454 1.00 86.06 116 PHE A O 1
ATOM 864 N N . SER A 1 117 ? 8.117 -3.542 -25.842 1.00 86.31 117 SER A N 1
ATOM 865 C CA . SER A 1 117 ? 7.861 -4.955 -25.518 1.00 86.31 117 SER A CA 1
ATOM 866 C C . SER A 1 117 ? 8.386 -5.361 -24.135 1.00 86.31 117 SER A C 1
ATOM 868 O O . SER A 1 117 ? 7.934 -6.347 -23.557 1.00 86.31 117 SER A O 1
ATOM 870 N N . HIS A 1 118 ? 9.332 -4.595 -23.595 1.00 87.75 118 HIS A N 1
ATOM 871 C CA . HIS A 1 118 ? 10.010 -4.825 -22.325 1.00 87.75 118 HIS A CA 1
ATOM 872 C C . HIS A 1 118 ? 9.945 -3.576 -21.442 1.00 87.75 118 HIS A C 1
ATOM 874 O O . HIS A 1 118 ? 9.584 -2.489 -21.894 1.00 87.75 118 HIS A O 1
ATOM 880 N N . LYS A 1 119 ? 10.294 -3.732 -20.159 1.00 91.69 119 LYS A N 1
ATOM 881 C CA . LYS A 1 119 ? 10.402 -2.584 -19.258 1.00 91.69 119 LYS A CA 1
ATOM 882 C C . LYS A 1 119 ? 11.557 -1.690 -19.697 1.00 91.69 119 LYS A C 1
ATOM 884 O O . LYS A 1 119 ? 12.659 -2.180 -19.929 1.00 91.69 119 LYS A O 1
ATOM 889 N N . VAL A 1 120 ? 11.317 -0.387 -19.729 1.00 93.75 120 VAL A N 1
ATOM 890 C CA . VAL A 1 120 ? 12.337 0.621 -20.030 1.00 93.75 120 VAL A CA 1
ATOM 891 C C . VAL A 1 120 ? 12.740 1.348 -18.760 1.00 93.75 120 VAL A C 1
ATOM 893 O O . VAL A 1 120 ? 11.957 1.467 -17.815 1.00 93.75 120 VAL A O 1
ATOM 896 N N . TYR A 1 121 ? 13.981 1.819 -18.717 1.00 95.19 121 TYR A N 1
ATOM 897 C CA . TYR A 1 121 ? 14.456 2.594 -17.581 1.00 95.19 121 TYR A CA 1
ATOM 898 C C . TYR A 1 121 ? 13.929 4.031 -17.659 1.00 95.19 121 TYR A C 1
ATOM 900 O O . TYR A 1 121 ? 14.185 4.734 -18.638 1.00 95.19 121 TYR A O 1
ATOM 908 N N . CYS A 1 122 ? 13.257 4.469 -16.599 1.00 95.38 122 CYS A N 1
ATOM 909 C CA . CYS A 1 122 ? 12.832 5.840 -16.371 1.00 95.38 122 CYS A CA 1
ATOM 910 C C . CYS A 1 122 ? 13.759 6.539 -15.377 1.00 95.38 122 CYS A C 1
ATOM 912 O O . CYS A 1 122 ? 13.916 6.092 -14.236 1.00 95.38 122 CYS A O 1
ATOM 914 N N . HIS A 1 123 ? 14.319 7.674 -15.785 1.00 95.62 123 HIS A N 1
ATOM 915 C CA . HIS A 1 123 ? 14.980 8.609 -14.885 1.00 95.62 123 HIS A CA 1
ATOM 916 C C . HIS A 1 123 ? 13.967 9.659 -14.412 1.00 95.62 123 HIS A C 1
ATOM 918 O O . HIS A 1 123 ? 13.559 10.541 -15.170 1.00 95.62 123 HIS A O 1
ATOM 924 N N . MET A 1 124 ? 13.538 9.533 -13.158 1.00 95.62 124 MET A N 1
ATOM 925 C CA . MET A 1 124 ? 12.470 10.348 -12.569 1.00 95.62 124 MET A CA 1
ATOM 926 C C . MET A 1 124 ? 12.972 11.658 -11.949 1.00 95.62 124 MET A C 1
ATOM 928 O O . MET A 1 124 ? 12.185 12.554 -11.654 1.00 95.62 124 MET A O 1
ATOM 932 N N . SER A 1 125 ? 14.284 11.797 -11.775 1.00 93.62 125 SER A N 1
ATOM 933 C CA . SER A 1 125 ? 14.902 13.017 -11.258 1.00 93.62 125 SER A CA 1
ATOM 934 C C . SER A 1 125 ? 15.146 14.044 -12.365 1.00 93.62 125 SER A C 1
ATOM 936 O O . SER A 1 125 ? 15.087 13.735 -13.558 1.00 93.62 125 SER A O 1
ATOM 938 N N . SER A 1 126 ? 15.404 15.290 -11.962 1.00 92.88 126 SER A N 1
ATOM 939 C CA . SER A 1 126 ? 15.762 16.356 -12.895 1.00 92.88 126 SER A CA 1
ATOM 940 C C . SER A 1 126 ? 17.153 16.117 -13.468 1.00 92.88 126 SER A C 1
ATOM 942 O O . SER A 1 126 ? 18.095 15.887 -12.705 1.00 92.88 126 SER A O 1
ATOM 944 N N . LEU A 1 127 ? 17.300 16.240 -14.787 1.00 87.38 127 LEU A N 1
ATOM 945 C CA . LEU A 1 127 ? 18.630 16.270 -15.389 1.00 87.38 127 LEU A CA 1
ATOM 946 C C . LEU A 1 127 ? 19.346 17.590 -15.046 1.00 87.38 127 LEU A C 1
ATOM 948 O O . LEU A 1 127 ? 18.680 18.623 -14.917 1.00 87.38 127 LEU A O 1
ATOM 952 N N . PRO A 1 128 ? 20.692 17.593 -14.960 1.00 86.25 128 PRO A N 1
ATOM 953 C CA . PRO A 1 128 ? 21.461 18.757 -14.510 1.00 86.25 128 PRO A CA 1
ATOM 954 C C . PRO A 1 128 ? 21.249 20.044 -15.324 1.00 86.25 128 PRO A C 1
ATOM 956 O O . PRO A 1 128 ? 21.510 21.128 -14.816 1.00 86.25 128 PRO A O 1
ATOM 959 N N . TYR A 1 129 ? 20.790 19.942 -16.576 1.00 82.56 129 TYR A N 1
ATOM 960 C CA . TYR A 1 129 ? 20.844 21.047 -17.542 1.00 82.56 129 TYR A CA 1
ATOM 961 C C . TYR A 1 129 ? 19.493 21.650 -17.931 1.00 82.56 129 TYR A C 1
ATOM 963 O O . TYR A 1 129 ? 19.467 22.693 -18.574 1.00 82.56 129 TYR A O 1
ATOM 971 N N . ASN A 1 130 ? 18.372 21.008 -17.599 1.00 82.69 130 ASN A N 1
ATOM 972 C CA . ASN A 1 130 ? 17.062 21.462 -18.078 1.00 82.69 130 ASN A CA 1
ATOM 973 C C . ASN A 1 130 ? 15.936 21.381 -17.043 1.00 82.69 130 ASN A C 1
ATOM 975 O O . ASN A 1 130 ? 14.814 21.745 -17.372 1.00 82.69 130 ASN A O 1
ATOM 979 N N . GLY A 1 131 ? 16.195 20.905 -15.816 1.00 85.12 131 GLY A N 1
ATOM 980 C CA . GLY A 1 131 ? 15.191 20.816 -14.742 1.00 85.12 131 GLY A CA 1
ATOM 981 C C . GLY A 1 131 ? 14.049 19.818 -14.992 1.00 85.12 131 GLY A C 1
ATOM 982 O O . GLY A 1 131 ? 13.345 19.437 -14.057 1.00 85.12 131 GLY A O 1
ATOM 983 N N . ASN A 1 132 ? 13.893 19.348 -16.229 1.00 89.81 132 ASN A N 1
ATOM 984 C CA . ASN A 1 132 ? 12.864 18.416 -16.657 1.00 89.81 132 ASN A CA 1
ATOM 985 C C . ASN A 1 132 ? 13.097 17.034 -16.049 1.00 89.81 132 ASN A C 1
ATOM 987 O O . ASN A 1 132 ? 14.236 16.580 -15.896 1.00 89.81 132 ASN A O 1
ATOM 991 N N . LYS A 1 133 ? 11.994 16.345 -15.765 1.00 93.88 133 LYS A N 1
ATOM 992 C CA . LYS A 1 133 ? 11.949 15.032 -15.117 1.00 93.88 133 LYS A CA 1
ATOM 993 C C . LYS A 1 133 ? 11.210 14.024 -16.001 1.00 93.88 133 LYS A C 1
ATOM 995 O O . LYS A 1 133 ? 10.465 14.423 -16.892 1.00 93.88 133 LYS A O 1
ATOM 1000 N N . GLY A 1 134 ? 11.366 12.731 -15.721 1.00 94.44 134 GLY A N 1
ATOM 1001 C CA . GLY A 1 134 ? 10.572 11.681 -16.374 1.00 94.44 134 GLY A CA 1
ATOM 1002 C C . GLY A 1 134 ? 11.126 11.283 -17.735 1.00 94.44 134 GLY A C 1
ATOM 1003 O O . GLY A 1 134 ? 10.401 11.226 -18.724 1.00 94.44 134 GLY A O 1
ATOM 1004 N N . TRP A 1 135 ? 12.424 11.005 -17.785 1.00 95.12 135 TRP A N 1
ATOM 1005 C CA . TRP A 1 135 ? 13.134 10.668 -19.015 1.00 95.12 135 TRP A CA 1
ATOM 1006 C C . TRP A 1 135 ? 13.140 9.164 -19.275 1.00 95.12 135 TRP A C 1
ATOM 1008 O O . TRP A 1 135 ? 13.506 8.388 -18.392 1.00 95.12 135 TRP A O 1
ATOM 1018 N N . ILE A 1 136 ? 12.808 8.753 -20.502 1.00 94.19 136 ILE A N 1
ATOM 1019 C CA . ILE A 1 136 ? 12.984 7.369 -20.966 1.00 94.19 136 ILE A CA 1
ATOM 1020 C C . ILE A 1 136 ? 14.425 7.178 -21.447 1.00 94.19 136 ILE A C 1
ATOM 1022 O O . ILE A 1 136 ? 14.916 7.935 -22.286 1.00 94.19 136 ILE A O 1
ATOM 1026 N N . ARG A 1 137 ? 15.095 6.122 -20.978 1.00 92.81 137 ARG A N 1
ATOM 1027 C CA . ARG A 1 137 ? 16.359 5.669 -21.568 1.00 92.81 137 ARG A CA 1
ATOM 1028 C C . ARG A 1 137 ? 16.077 4.882 -22.846 1.00 92.81 137 ARG A C 1
ATOM 1030 O O . ARG A 1 137 ? 15.623 3.745 -22.779 1.00 92.81 137 ARG A O 1
ATOM 1037 N N . ILE A 1 138 ? 16.386 5.483 -23.990 1.00 89.44 138 ILE A N 1
ATOM 1038 C CA . ILE A 1 138 ? 16.191 4.868 -25.315 1.00 89.44 138 ILE A CA 1
ATOM 1039 C C . ILE A 1 138 ? 17.407 4.072 -25.806 1.00 89.44 138 ILE A C 1
ATOM 1041 O O . ILE A 1 138 ? 17.267 3.200 -26.655 1.00 89.44 138 ILE A O 1
ATOM 1045 N N . ALA A 1 139 ? 18.597 4.358 -25.274 1.00 84.50 139 ALA A N 1
ATOM 1046 C CA . ALA A 1 139 ? 19.834 3.665 -25.607 1.00 84.50 139 ALA A CA 1
ATOM 1047 C C . ALA A 1 139 ? 20.845 3.780 -24.458 1.00 84.50 139 ALA A C 1
ATOM 1049 O O . ALA A 1 139 ? 20.755 4.675 -23.612 1.00 84.50 139 ALA A O 1
ATOM 1050 N N . HIS A 1 140 ? 21.814 2.871 -24.437 1.00 82.50 140 HIS A N 1
ATOM 1051 C CA . HIS A 1 140 ? 22.975 2.916 -23.558 1.00 82.50 140 HIS A CA 1
ATOM 1052 C C . HIS A 1 140 ? 24.212 2.599 -24.393 1.00 82.50 140 HIS A C 1
ATOM 1054 O O . HIS A 1 140 ? 24.276 1.536 -25.009 1.00 82.50 140 HIS A O 1
ATOM 1060 N N . LEU A 1 141 ? 25.166 3.527 -24.420 1.00 77.12 141 LEU A N 1
ATOM 1061 C CA . LEU A 1 141 ? 26.438 3.355 -25.105 1.00 77.12 141 LEU A CA 1
ATOM 1062 C C . LEU A 1 141 ? 27.532 3.184 -24.054 1.00 77.12 141 LEU A C 1
ATOM 1064 O O . LEU A 1 141 ? 27.839 4.123 -23.323 1.00 77.12 141 LEU A O 1
ATOM 1068 N N . ASP A 1 142 ? 28.093 1.981 -23.986 1.00 73.75 142 ASP A N 1
ATOM 1069 C CA . ASP A 1 142 ? 29.247 1.680 -23.146 1.00 73.75 142 ASP A CA 1
ATOM 1070 C C . ASP A 1 142 ? 30.528 1.812 -23.979 1.00 73.75 142 ASP A C 1
ATOM 1072 O O . ASP A 1 142 ? 30.696 1.117 -24.981 1.00 73.75 142 ASP A O 1
ATOM 1076 N N . LEU A 1 143 ? 31.409 2.730 -23.578 1.00 72.12 143 LEU A N 1
ATOM 1077 C CA . LEU A 1 143 ? 32.698 2.991 -24.227 1.00 72.12 143 LEU A CA 1
ATOM 1078 C C . LEU A 1 143 ? 33.885 2.559 -23.359 1.00 72.12 143 LEU A C 1
ATOM 1080 O O . LEU A 1 143 ? 35.013 2.969 -23.624 1.00 72.12 143 LEU A O 1
ATOM 1084 N N . TYR A 1 144 ? 33.659 1.750 -22.319 1.00 73.75 144 TYR A N 1
ATOM 1085 C CA . TYR A 1 144 ? 34.732 1.318 -21.424 1.00 73.75 144 TYR A CA 1
ATOM 1086 C C . TYR A 1 144 ? 35.844 0.555 -22.170 1.00 73.75 144 TYR A C 1
ATOM 1088 O O . TYR A 1 144 ? 37.026 0.752 -21.894 1.00 73.75 144 TYR A O 1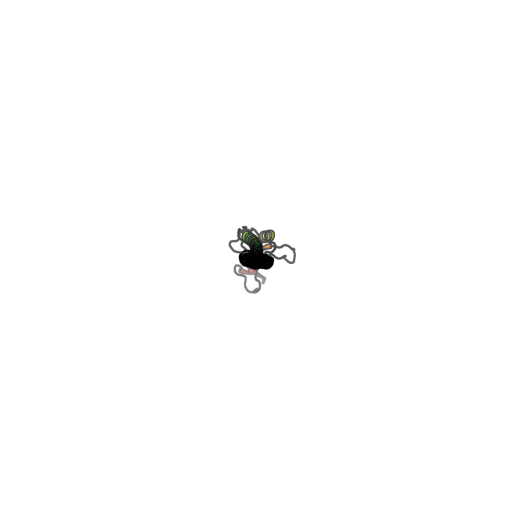
ATOM 1096 N N . ASN A 1 145 ? 35.481 -0.236 -23.186 1.00 68.12 145 ASN A N 1
ATOM 1097 C CA . ASN A 1 145 ? 36.417 -0.944 -24.060 1.00 68.12 145 ASN A CA 1
ATOM 1098 C C . ASN A 1 145 ? 36.421 -0.337 -25.469 1.00 68.12 145 ASN A C 1
ATOM 1100 O O . ASN A 1 145 ? 35.753 -0.823 -26.371 1.00 68.12 145 ASN A O 1
ATOM 1104 N N . THR A 1 146 ? 37.229 0.701 -25.690 1.00 68.12 146 THR A N 1
ATOM 1105 C CA . THR A 1 146 ? 37.365 1.386 -26.996 1.00 68.12 146 THR A CA 1
ATOM 1106 C C . THR A 1 146 ? 38.164 0.604 -28.048 1.00 68.12 146 THR A C 1
ATOM 1108 O O . THR A 1 146 ? 38.420 1.101 -29.149 1.00 68.12 146 THR A O 1
ATOM 1111 N N . ARG A 1 147 ? 38.627 -0.606 -27.713 1.00 70.94 147 ARG A N 1
ATOM 1112 C CA . ARG A 1 147 ? 39.398 -1.446 -28.637 1.00 70.94 147 ARG A CA 1
ATOM 1113 C C . ARG A 1 147 ? 38.504 -2.158 -29.639 1.00 70.94 147 ARG A C 1
ATOM 1115 O O . ARG A 1 147 ? 38.875 -2.196 -30.808 1.00 70.94 147 ARG A O 1
ATOM 1122 N N . ASP A 1 148 ? 37.344 -2.624 -29.199 1.00 78.94 148 ASP A N 1
ATOM 1123 C CA . ASP A 1 148 ? 36.419 -3.409 -30.005 1.00 78.94 148 ASP A CA 1
ATOM 1124 C C . ASP A 1 148 ? 35.103 -2.652 -30.164 1.00 78.94 148 ASP A C 1
ATOM 1126 O O . ASP A 1 148 ? 34.661 -1.949 -29.255 1.00 78.94 148 ASP A O 1
ATOM 1130 N N . CYS A 1 149 ? 34.470 -2.773 -31.328 1.00 79.00 149 CYS A N 1
ATOM 1131 C CA . CYS A 1 149 ? 33.168 -2.153 -31.525 1.00 79.00 149 CYS A CA 1
ATOM 1132 C C . CYS A 1 149 ? 32.090 -2.878 -30.710 1.00 79.00 149 CYS A C 1
ATOM 1134 O O . CYS A 1 149 ? 32.125 -4.110 -30.622 1.00 79.00 149 CYS A O 1
ATOM 1136 N N . PRO A 1 150 ? 31.112 -2.147 -30.139 1.00 79.19 150 PRO A N 1
ATOM 1137 C CA . PRO A 1 150 ? 29.988 -2.766 -29.451 1.00 79.19 150 PRO A CA 1
ATOM 1138 C C . PRO A 1 150 ? 29.250 -3.759 -30.355 1.00 79.19 150 PRO A C 1
ATOM 1140 O O . PRO A 1 150 ? 29.202 -3.593 -31.576 1.00 79.19 150 PRO A O 1
ATOM 1143 N N . THR A 1 151 ? 28.627 -4.773 -29.752 1.00 78.25 151 THR A N 1
ATOM 1144 C CA . THR A 1 151 ? 27.827 -5.772 -30.472 1.00 78.25 151 THR A CA 1
ATOM 1145 C C . THR A 1 151 ? 26.820 -5.096 -31.405 1.00 78.25 151 THR A C 1
ATOM 1147 O O . THR A 1 151 ? 26.003 -4.292 -30.963 1.00 78.25 151 THR A O 1
ATOM 1150 N N . GLY A 1 152 ? 26.868 -5.443 -32.694 1.00 80.44 152 GLY A N 1
ATOM 1151 C CA . GLY A 1 152 ? 26.004 -4.867 -33.732 1.00 80.44 152 GLY A CA 1
ATOM 1152 C C . GLY A 1 152 ? 26.664 -3.789 -34.595 1.00 80.44 152 GLY A C 1
ATOM 1153 O O . GLY A 1 152 ? 26.097 -3.439 -35.624 1.00 80.44 152 GLY A O 1
ATOM 1154 N N . PHE A 1 153 ? 27.867 -3.330 -34.240 1.00 82.81 153 PHE A N 1
ATOM 1155 C CA . PHE A 1 153 ? 28.640 -2.361 -35.019 1.00 82.81 153 PHE A CA 1
ATOM 1156 C C . PHE A 1 153 ? 29.919 -2.992 -35.570 1.00 82.81 153 PHE A C 1
ATOM 1158 O O . PHE A 1 153 ? 30.534 -3.849 -34.929 1.00 82.81 153 PHE A O 1
ATOM 1165 N N . ARG A 1 154 ? 30.340 -2.569 -36.765 1.00 86.88 154 ARG A N 1
ATOM 1166 C CA . ARG A 1 154 ? 31.590 -3.018 -37.391 1.00 86.88 154 ARG A CA 1
ATOM 1167 C C . ARG A 1 154 ? 32.673 -1.972 -37.182 1.00 86.88 154 ARG A C 1
ATOM 1169 O O . ARG A 1 154 ? 32.403 -0.775 -37.231 1.00 86.88 154 ARG A O 1
ATOM 1176 N N . LEU A 1 155 ? 33.910 -2.429 -36.994 1.00 86.94 155 LEU A N 1
ATOM 1177 C CA . LEU A 1 155 ? 35.065 -1.542 -37.041 1.00 86.94 155 LEU A CA 1
ATOM 1178 C C . LEU A 1 155 ? 35.269 -1.085 -38.487 1.00 86.94 155 LEU A C 1
ATOM 1180 O O . LEU A 1 155 ? 35.522 -1.900 -39.374 1.00 86.94 155 LEU A O 1
ATOM 1184 N N . ILE A 1 156 ? 35.155 0.218 -38.702 1.00 89.00 156 ILE A N 1
ATOM 1185 C CA . ILE A 1 156 ? 35.457 0.887 -39.960 1.00 89.00 156 ILE A CA 1
ATOM 1186 C C . ILE A 1 156 ? 36.789 1.601 -39.762 1.00 89.00 156 ILE A C 1
ATOM 1188 O O . ILE A 1 156 ? 36.918 2.449 -38.875 1.00 89.00 156 ILE A O 1
ATOM 1192 N N . GLU A 1 157 ? 37.774 1.252 -40.586 1.00 90.56 157 GLU A N 1
ATOM 1193 C CA . GLU A 1 157 ? 39.092 1.877 -40.572 1.00 90.56 157 GLU A CA 1
ATOM 1194 C C . GLU A 1 157 ? 39.408 2.462 -41.949 1.00 90.56 157 GLU A C 1
ATOM 1196 O O . GLU A 1 157 ? 39.394 1.758 -42.957 1.00 90.56 157 GLU A O 1
ATOM 1201 N N . SER A 1 158 ? 39.663 3.769 -41.997 1.00 90.56 158 SER A N 1
ATOM 1202 C CA . SER A 1 158 ? 40.030 4.473 -43.228 1.00 90.56 158 SER A CA 1
ATOM 1203 C C . SER A 1 158 ? 40.977 5.619 -42.900 1.00 90.56 158 SER A C 1
ATOM 1205 O O . SER A 1 158 ? 40.677 6.445 -42.039 1.00 90.56 158 SER A O 1
ATOM 1207 N N . ASN A 1 159 ? 42.122 5.683 -43.585 1.00 91.00 159 ASN A N 1
ATOM 1208 C CA . ASN A 1 159 ? 43.162 6.700 -43.369 1.00 91.00 159 ASN A CA 1
ATOM 1209 C C . ASN A 1 159 ? 43.611 6.834 -41.896 1.00 91.00 159 ASN A C 1
ATOM 1211 O O . ASN A 1 159 ? 43.886 7.935 -41.426 1.00 91.00 159 ASN A O 1
ATOM 1215 N N . GLY A 1 160 ? 43.647 5.726 -41.145 1.00 85.25 160 GLY A N 1
ATOM 1216 C CA . GLY A 1 160 ? 44.016 5.713 -39.723 1.00 85.25 160 GLY A CA 1
ATOM 1217 C C . GLY A 1 160 ? 42.923 6.193 -38.756 1.00 85.25 160 GLY A C 1
ATOM 1218 O O . GLY A 1 160 ? 43.155 6.225 -37.548 1.00 85.25 160 GLY A O 1
ATOM 1219 N N . ILE A 1 161 ? 41.730 6.542 -39.250 1.00 85.19 161 ILE A N 1
ATOM 1220 C CA . ILE A 1 161 ? 40.560 6.851 -38.419 1.00 85.19 161 ILE A CA 1
ATOM 1221 C C . ILE A 1 161 ? 39.799 5.558 -38.144 1.00 85.19 161 ILE A C 1
ATOM 1223 O O . ILE A 1 161 ? 39.456 4.835 -39.079 1.00 85.19 161 ILE A O 1
ATOM 1227 N N . ARG A 1 162 ? 39.507 5.302 -36.865 1.00 86.00 162 ARG A N 1
ATOM 1228 C CA . ARG A 1 162 ? 38.716 4.160 -36.393 1.00 86.00 162 ARG A CA 1
ATOM 1229 C C . ARG A 1 162 ? 37.333 4.635 -35.960 1.00 86.00 162 ARG A C 1
ATOM 1231 O O . ARG A 1 162 ? 37.227 5.531 -35.124 1.00 86.00 162 ARG A O 1
ATOM 1238 N N . ALA A 1 163 ? 36.290 4.020 -36.501 1.00 85.94 163 ALA A N 1
ATOM 1239 C CA . ALA A 1 163 ? 34.901 4.267 -36.130 1.00 85.94 163 ALA A CA 1
ATOM 1240 C C . ALA A 1 163 ? 34.138 2.945 -35.984 1.00 85.94 163 ALA A C 1
ATOM 1242 O O . ALA A 1 163 ? 34.542 1.925 -36.538 1.00 85.94 163 ALA A O 1
ATOM 1243 N N . CYS A 1 164 ? 33.028 2.975 -35.252 1.00 83.50 164 CYS A N 1
ATOM 1244 C CA . CYS A 1 164 ? 32.091 1.861 -35.152 1.00 83.50 164 CYS A CA 1
ATOM 1245 C C . CYS A 1 164 ? 30.778 2.263 -35.828 1.00 83.50 164 CYS A C 1
ATOM 1247 O O . CYS A 1 164 ? 30.178 3.258 -35.417 1.00 83.50 164 CYS A O 1
ATOM 1249 N N . GLY A 1 165 ? 30.369 1.525 -36.865 1.00 82.25 165 GLY A N 1
ATOM 1250 C CA . GLY A 1 165 ? 29.208 1.841 -37.708 1.00 82.25 165 GLY A CA 1
ATOM 1251 C C . GLY A 1 165 ? 28.584 0.628 -38.377 1.00 82.25 165 GLY A C 1
ATOM 1252 O O . GLY A 1 165 ? 29.189 -0.470 -38.318 1.00 82.25 165 GLY A O 1
#

Radius of gyration: 51.93 Å; Cα contacts (8 Å, |Δi|>4): 113; chains: 1; bounding box: 107×30×148 Å

Secondary structure (DSSP, 8-state):
-HHHHHHHHHHHHHHHHHHHHHHHHHHHHHHHHHHHHHHHHHHHHTHHHHHHHHHHHHHHHHHHHHHHHHHHHHHHHHHHHHHHHHHHS----SSHHHHHHH-TTPPSEEE--TT-SS-EEEE-SPPTTT----EE-------S-TTSPPTT--EEEETTEEEE-

Foldseek 3Di:
DPVVVVVVVVVVVVVVVVVVVVVVVVVVVVVVVVVVVVVVCCCPPPPPVVVVVVVVVVVVVVVVVVVVVVVVVVVVVVVVVVVVVLVPVPPQAQFLVSVCVSPVPDAFAWDRHPPDPGTWTWAQAQDPPDRDGGDTDPDDDDCVPVPAAPPPWDWDADPNDTDTD

Solvent-accessible surface area (backbone atoms only — not comparable to full-atom values): 9605 Å² total; per-residue (Å²): 125,66,69,65,54,53,54,51,53,52,50,53,50,51,54,51,53,53,53,51,54,53,48,53,54,50,51,56,51,48,54,53,50,52,53,51,49,53,49,50,49,50,57,67,68,48,53,63,54,52,56,53,48,53,53,48,52,52,51,51,52,54,50,53,54,50,51,52,55,49,53,52,51,53,54,52,49,52,54,52,49,53,54,49,51,66,65,65,58,70,68,79,27,73,41,39,39,56,46,36,74,78,36,76,85,53,73,61,44,75,40,76,35,54,96,49,97,56,66,40,45,27,43,43,58,58,47,97,86,72,68,55,52,20,40,68,58,88,76,85,88,82,66,90,60,80,85,58,51,58,94,95,36,41,78,45,75,58,96,91,45,79,48,66,90

Nearest PDB structures (foldseek):
  4nku-assembly1_A  TM=2.806E-01  e=7.668E+00  Schizosaccharomyces pombe

Sequence (165 aa):
MTMSLYYSSLLILCTAVSAIAQNDDCCSTIEKSVASFSSQISSTCNGPSDAAIASLEANVSALQETVSSLQEAVSSLSADIKKVLNYSSDPFFTSCYDILQKFPDSPSGYYRIVGFSHKVYCHMSSLPYNGNKGWIRIAHLDLYNTRDCPTGFRLIESNGIRACG

pLDDT: mean 84.85, std 10.96, range [53.47, 98.12]

Mean predicted aligned error: 16.77 Å